Protein AF-A0A3C1TMV2-F1 (afdb_monomer_lite)

Radius of gyration: 16.9 Å; chains: 1; bounding box: 45×32×47 Å

Sequence (159 aa):
GQFINPPKIIAIDVSKKALCVAKKNAQKHNVETEFLHGNLLEPIFQLSELRTKNTELIITANLPYITEQQFKQEPSIQKEPKLALVADNDGLALYEELLKQIATFHTYPPSGRVPLSSFLEIDPTQTDKIKILIKKYLPESNIEVKKDLAGLDRLVIIK

Secondary structure (DSSP, 8-state):
----PPPPPEEEES-HHHHHHHHHHHHHTT---EEEESSTTGGGGG-GGGS-TT--EEEEE----B-HHHHHH-TTGGGS-GGGTB-HHHHTHHHHHHHHHHHHHHH--TT-PPPEEEEEE--GGGHHHHHHHHHHH-TT--EEEEE-TTS-EEEEEE-

Structure (mmCIF, N/CA/C/O backbone):
data_AF-A0A3C1TMV2-F1
#
_entry.id   AF-A0A3C1TMV2-F1
#
loop_
_atom_site.group_PDB
_atom_site.id
_atom_site.type_symbol
_atom_site.label_atom_id
_atom_site.label_alt_id
_atom_site.label_comp_id
_atom_site.label_asym_id
_atom_site.label_entity_id
_atom_site.label_seq_id
_atom_site.pdbx_PDB_ins_code
_atom_site.Cartn_x
_atom_site.Cartn_y
_atom_site.Cartn_z
_atom_site.occupancy
_atom_site.B_iso_or_equiv
_atom_site.auth_seq_id
_atom_site.auth_comp_id
_atom_site.auth_asym_id
_atom_site.auth_atom_id
_atom_site.pdbx_PDB_model_num
ATOM 1 N N . GLY A 1 1 ? 3.654 17.238 -30.527 1.00 42.97 1 GLY A N 1
ATOM 2 C CA . GLY A 1 1 ? 3.261 17.016 -29.125 1.00 42.97 1 GLY A CA 1
ATOM 3 C C . GLY A 1 1 ? 3.929 15.749 -28.658 1.00 42.97 1 GLY A C 1
ATOM 4 O O . GLY A 1 1 ? 3.883 14.775 -29.397 1.00 42.97 1 GLY A O 1
ATOM 5 N N . GLN A 1 2 ? 4.618 15.767 -27.519 1.00 43.97 2 GLN A N 1
ATOM 6 C CA . GLN A 1 2 ? 5.140 14.539 -26.919 1.00 43.97 2 GLN A CA 1
ATOM 7 C C . GLN A 1 2 ? 3.943 13.666 -26.536 1.00 43.97 2 GLN A C 1
ATOM 9 O O . GLN A 1 2 ? 3.146 14.051 -25.685 1.00 43.97 2 GLN A O 1
ATOM 14 N N . PHE A 1 3 ? 3.787 12.530 -27.212 1.00 45.50 3 PHE A N 1
ATOM 15 C CA . PHE A 1 3 ? 2.889 11.477 -26.764 1.00 45.50 3 PHE A CA 1
ATOM 16 C C . PHE A 1 3 ? 3.465 10.948 -25.451 1.00 45.50 3 PHE A C 1
ATOM 18 O O . PHE A 1 3 ? 4.465 10.234 -25.448 1.00 45.50 3 PHE A O 1
ATOM 25 N N . ILE A 1 4 ? 2.892 11.372 -24.326 1.00 59.12 4 ILE A N 1
ATOM 26 C CA . ILE A 1 4 ? 3.127 10.703 -23.052 1.00 59.12 4 ILE A CA 1
ATOM 27 C C . ILE A 1 4 ? 2.413 9.363 -23.198 1.00 59.12 4 ILE A C 1
ATOM 29 O O . ILE A 1 4 ? 1.186 9.331 -23.298 1.00 59.12 4 ILE A O 1
ATOM 33 N N . ASN A 1 5 ? 3.170 8.271 -23.304 1.00 66.81 5 ASN A N 1
ATOM 34 C CA . ASN A 1 5 ? 2.572 6.944 -23.230 1.00 66.81 5 ASN A CA 1
ATOM 35 C C . ASN A 1 5 ? 1.790 6.854 -21.910 1.00 66.81 5 ASN A C 1
ATOM 37 O O . ASN A 1 5 ? 2.322 7.281 -20.879 1.00 66.81 5 ASN A O 1
ATOM 41 N N . PRO A 1 6 ? 0.545 6.346 -21.919 1.00 78.69 6 PRO A N 1
ATOM 42 C CA . PRO A 1 6 ? -0.204 6.171 -20.684 1.00 78.69 6 PRO A CA 1
ATOM 43 C C . PRO A 1 6 ? 0.604 5.295 -19.714 1.00 78.69 6 PRO A C 1
ATOM 45 O O . PRO A 1 6 ? 1.305 4.377 -20.157 1.00 78.69 6 PRO A O 1
ATOM 48 N N . PRO A 1 7 ? 0.557 5.577 -18.400 1.00 86.81 7 PRO A N 1
ATOM 49 C CA . PRO A 1 7 ? 1.287 4.778 -17.429 1.00 86.81 7 PRO A CA 1
ATOM 50 C C . PRO A 1 7 ? 0.773 3.336 -17.452 1.00 86.81 7 PRO A C 1
ATOM 52 O O . PRO A 1 7 ? -0.429 3.095 -17.579 1.00 86.81 7 PRO A O 1
ATOM 55 N N . LYS A 1 8 ? 1.678 2.370 -17.281 1.00 90.44 8 LYS A N 1
ATOM 56 C CA . LYS A 1 8 ? 1.294 0.975 -17.056 1.00 90.44 8 LYS A CA 1
ATOM 57 C C . LYS A 1 8 ? 0.651 0.867 -15.672 1.00 90.44 8 LYS A C 1
ATOM 59 O O . LYS A 1 8 ? 1.304 1.150 -14.671 1.00 90.44 8 LYS A O 1
ATOM 64 N N . ILE A 1 9 ? -0.612 0.447 -15.616 1.00 93.56 9 ILE A N 1
ATOM 65 C CA . ILE A 1 9 ? -1.350 0.265 -14.360 1.00 93.56 9 ILE A CA 1
ATOM 66 C C . ILE A 1 9 ? -1.310 -1.211 -13.968 1.00 93.56 9 ILE A C 1
ATOM 68 O O . ILE A 1 9 ? -1.660 -2.077 -14.772 1.00 93.56 9 ILE A O 1
ATOM 72 N N . ILE A 1 10 ? -0.917 -1.491 -12.725 1.00 95.25 10 ILE A N 1
ATOM 73 C CA . ILE A 1 10 ? -0.938 -2.831 -12.134 1.00 95.25 10 ILE A CA 1
ATOM 74 C C . ILE A 1 10 ? -1.785 -2.778 -10.863 1.00 95.25 10 ILE A C 1
ATOM 76 O O . ILE A 1 10 ? -1.518 -1.977 -9.971 1.00 95.25 10 ILE A O 1
ATOM 80 N N . ALA A 1 11 ? -2.796 -3.636 -10.779 1.00 96.19 11 ALA A N 1
ATOM 81 C CA . ALA A 1 11 ? -3.632 -3.811 -9.599 1.00 96.19 11 ALA A CA 1
ATOM 82 C C . ALA A 1 11 ? -3.351 -5.175 -8.960 1.00 96.19 11 ALA A C 1
ATOM 84 O O . ALA A 1 11 ? -3.354 -6.204 -9.643 1.00 96.19 11 ALA A O 1
ATOM 85 N N . ILE A 1 12 ? -3.117 -5.183 -7.648 1.00 96.38 12 ILE A N 1
ATOM 86 C CA . ILE A 1 12 ? -2.763 -6.383 -6.887 1.00 96.38 12 ILE A CA 1
ATOM 87 C C . ILE A 1 12 ? -3.741 -6.551 -5.738 1.00 96.38 12 ILE A C 1
ATOM 89 O O . ILE A 1 12 ? -4.038 -5.591 -5.034 1.00 96.38 12 ILE A O 1
ATOM 93 N N . ASP A 1 13 ? -4.240 -7.769 -5.558 1.00 94.88 13 ASP A N 1
ATOM 94 C CA . ASP A 1 13 ? -5.128 -8.103 -4.449 1.00 94.88 13 ASP A CA 1
ATOM 95 C C . ASP A 1 13 ? -4.964 -9.586 -4.074 1.00 94.88 13 ASP A C 1
ATOM 97 O O . ASP A 1 13 ? -4.773 -10.453 -4.938 1.00 94.88 13 ASP A O 1
ATOM 101 N N . VAL A 1 14 ? -5.075 -9.889 -2.781 1.00 92.62 14 VAL A N 1
ATOM 102 C CA . VAL A 1 14 ? -5.086 -11.262 -2.246 1.00 92.62 14 VAL A CA 1
ATOM 103 C C . VAL A 1 14 ? -6.406 -11.987 -2.545 1.00 92.62 14 VAL A C 1
ATOM 105 O O . VAL A 1 14 ? -6.500 -13.210 -2.466 1.00 92.62 14 VAL A O 1
ATOM 108 N N . SER A 1 15 ? -7.459 -11.251 -2.900 1.00 93.50 15 SER A N 1
ATOM 109 C CA . SER A 1 15 ? -8.790 -11.764 -3.195 1.00 93.50 15 SER A CA 1
ATOM 110 C C . SER A 1 15 ? -9.004 -11.939 -4.695 1.00 93.50 15 SER A C 1
ATOM 112 O O . SER A 1 15 ? -9.298 -11.002 -5.440 1.00 93.50 15 SER A O 1
ATOM 114 N N . LYS A 1 16 ? -9.014 -13.196 -5.156 1.00 94.06 16 LYS A N 1
ATOM 115 C CA . LYS A 1 16 ? -9.411 -13.534 -6.542 1.00 94.06 16 LYS A CA 1
ATOM 116 C C . LYS A 1 16 ? -10.800 -13.006 -6.912 1.00 94.06 16 LYS A C 1
ATOM 118 O O . LYS A 1 16 ? -11.051 -12.688 -8.075 1.00 94.06 16 LYS A O 1
ATOM 123 N N . LYS A 1 17 ? -11.712 -12.925 -5.936 1.00 93.69 17 LYS A N 1
ATOM 124 C CA . LYS A 1 17 ? -13.059 -12.378 -6.141 1.00 93.69 17 LYS A CA 1
ATOM 125 C C . LYS A 1 17 ? -13.001 -10.873 -6.408 1.00 93.69 17 LYS A C 1
ATOM 127 O O . LYS A 1 17 ? -13.630 -10.430 -7.366 1.00 93.69 17 LYS A O 1
ATOM 132 N N . ALA A 1 18 ? -12.215 -10.125 -5.628 1.00 92.31 18 ALA A N 1
ATOM 133 C CA . ALA A 1 18 ? -12.010 -8.692 -5.839 1.00 92.31 18 ALA A CA 1
ATOM 134 C C . ALA A 1 18 ? -11.381 -8.424 -7.213 1.00 92.31 18 ALA A C 1
ATOM 136 O O . ALA A 1 18 ? -11.926 -7.643 -7.990 1.00 92.31 18 ALA A O 1
ATOM 137 N N . LEU A 1 19 ? -10.340 -9.179 -7.588 1.00 96.06 19 LEU A N 1
ATOM 138 C CA . LEU A 1 19 ? -9.724 -9.082 -8.918 1.00 96.06 19 LEU A CA 1
ATOM 139 C C . LEU A 1 19 ? -10.715 -9.353 -10.058 1.00 96.06 19 LEU A C 1
ATOM 141 O O . LEU A 1 19 ? -10.658 -8.696 -11.093 1.00 96.06 19 LEU A O 1
ATOM 145 N N . CYS A 1 20 ? -11.636 -10.307 -9.897 1.00 96.69 20 CYS A N 1
ATOM 146 C CA . CYS A 1 20 ? -12.661 -10.583 -10.908 1.00 96.69 20 CYS A CA 1
ATOM 147 C C . CYS A 1 20 ? -13.614 -9.391 -11.095 1.00 96.69 20 CYS A C 1
ATOM 149 O O . CYS A 1 20 ? -13.937 -9.028 -12.226 1.00 96.69 20 CYS A O 1
ATOM 151 N N . VAL A 1 21 ? -14.032 -8.753 -9.999 1.00 96.94 21 VAL A N 1
ATOM 152 C CA . VAL A 1 21 ? -14.854 -7.534 -10.049 1.00 96.94 21 VAL A CA 1
ATOM 153 C C . VAL A 1 21 ? -14.068 -6.374 -10.664 1.00 96.94 21 VAL A C 1
ATOM 155 O O . VAL A 1 21 ? -14.571 -5.712 -11.569 1.00 96.94 21 VAL A O 1
ATOM 158 N N . ALA A 1 22 ? -12.817 -6.173 -10.249 1.00 96.06 22 ALA A N 1
ATOM 159 C CA . ALA A 1 22 ? -11.957 -5.112 -10.763 1.00 96.06 22 ALA A CA 1
ATOM 160 C C . ALA A 1 22 ? -11.702 -5.252 -12.274 1.00 96.06 22 ALA A C 1
ATOM 162 O O . ALA A 1 22 ? -11.815 -4.271 -13.005 1.00 96.06 22 ALA A O 1
ATOM 163 N N . LYS A 1 23 ? -11.486 -6.478 -12.774 1.00 97.69 23 LYS A N 1
ATOM 164 C CA . LYS A 1 23 ? -11.384 -6.773 -14.215 1.00 97.69 23 LYS A CA 1
ATOM 165 C C . LYS A 1 23 ? -12.643 -6.381 -14.984 1.00 97.69 23 LYS A C 1
ATOM 167 O O . LYS A 1 23 ? -12.544 -5.756 -16.036 1.00 97.69 23 LYS A O 1
ATOM 172 N N . LYS A 1 24 ? -13.829 -6.712 -14.460 1.00 97.81 24 LYS A N 1
ATOM 173 C CA . LYS A 1 24 ? -15.107 -6.314 -15.079 1.00 97.81 24 LYS A CA 1
ATOM 174 C C . LYS A 1 24 ? -15.266 -4.794 -15.115 1.00 97.81 24 LYS A C 1
ATOM 176 O O . LYS A 1 24 ? -15.737 -4.260 -16.115 1.00 97.81 24 LYS A O 1
ATOM 181 N N . ASN A 1 25 ? -14.853 -4.099 -14.056 1.00 97.56 25 ASN A N 1
ATOM 182 C CA . ASN A 1 25 ? -14.886 -2.637 -14.008 1.00 97.56 25 ASN A CA 1
ATOM 183 C C . ASN A 1 25 ? -13.910 -2.019 -15.018 1.00 97.56 25 ASN A C 1
ATOM 185 O O . ASN A 1 25 ? -14.307 -1.135 -15.771 1.00 97.56 25 ASN A O 1
ATOM 189 N N . ALA A 1 26 ? -12.677 -2.522 -15.101 1.00 96.81 26 ALA A N 1
ATOM 190 C CA . ALA A 1 26 ? -11.697 -2.065 -16.085 1.00 96.81 26 ALA A CA 1
ATOM 191 C C . ALA A 1 26 ? -12.205 -2.247 -17.525 1.00 96.81 26 ALA A C 1
ATOM 193 O O . ALA A 1 26 ? -12.148 -1.309 -18.315 1.00 96.81 26 ALA A O 1
ATOM 194 N N . GLN A 1 27 ? -12.815 -3.398 -17.835 1.00 96.44 27 GLN A N 1
ATOM 195 C CA . GLN A 1 27 ? -13.467 -3.643 -19.128 1.00 96.44 27 GLN A CA 1
ATOM 196 C C . GLN A 1 27 ? -14.617 -2.665 -19.392 1.00 96.44 27 GLN A C 1
ATOM 198 O O . GLN A 1 27 ? -14.679 -2.057 -20.454 1.00 96.44 27 GLN A O 1
ATOM 203 N N . LYS A 1 28 ? -15.513 -2.476 -18.416 1.00 97.69 28 LYS A N 1
ATOM 204 C CA . LYS A 1 28 ? -16.656 -1.559 -18.530 1.00 97.69 28 LYS A CA 1
ATOM 205 C C . LYS A 1 28 ? -16.224 -0.116 -18.808 1.00 97.69 28 LYS A C 1
ATOM 207 O O . LYS A 1 28 ? -16.926 0.602 -19.514 1.00 97.69 28 LYS A O 1
ATOM 212 N N . HIS A 1 29 ? -15.102 0.306 -18.232 1.00 96.12 29 HIS A N 1
ATOM 213 C CA . HIS A 1 29 ? -14.590 1.671 -18.331 1.00 96.12 29 HIS A CA 1
ATOM 214 C C . HIS A 1 29 ? -13.467 1.838 -19.369 1.00 96.12 29 HIS A C 1
ATOM 216 O O . HIS A 1 29 ? -12.930 2.934 -19.485 1.00 96.12 29 HIS A O 1
ATOM 222 N N . ASN A 1 30 ? -13.146 0.792 -20.142 1.00 94.69 30 ASN A N 1
ATOM 223 C CA . ASN A 1 30 ? -12.065 0.774 -21.135 1.00 94.69 30 ASN A CA 1
ATOM 224 C C . ASN A 1 30 ? -10.706 1.228 -20.568 1.00 94.69 30 ASN A C 1
ATOM 226 O O . ASN A 1 30 ? -9.982 1.994 -21.201 1.00 94.69 30 ASN A O 1
ATOM 230 N N . VAL A 1 31 ? -10.372 0.765 -19.362 1.00 93.81 31 VAL A N 1
ATOM 231 C CA . VAL A 1 31 ? -9.091 1.046 -18.704 1.00 93.81 31 VAL A CA 1
ATOM 232 C C . VAL A 1 31 ? -8.166 -0.153 -18.879 1.00 93.81 31 VAL A C 1
ATOM 234 O O . VAL A 1 31 ? -8.510 -1.274 -18.503 1.00 93.81 31 VAL A O 1
ATOM 237 N N . GLU A 1 32 ? -6.982 0.080 -19.438 1.00 95.06 32 GLU A N 1
ATOM 238 C CA . GLU A 1 32 ? -5.938 -0.938 -19.529 1.00 95.06 32 GLU A CA 1
ATOM 239 C C . GLU A 1 32 ? -5.264 -1.111 -18.161 1.00 95.06 32 GLU A C 1
ATOM 241 O O . GLU A 1 32 ? -4.754 -0.161 -17.567 1.00 95.06 32 GLU A O 1
ATOM 246 N N . THR A 1 33 ? -5.323 -2.318 -17.600 1.00 95.12 33 THR A N 1
ATOM 247 C CA . THR A 1 33 ? -4.771 -2.628 -16.275 1.00 95.12 33 THR A CA 1
ATOM 248 C C . THR A 1 33 ? -4.358 -4.090 -16.217 1.00 95.12 33 THR A C 1
ATOM 250 O O . THR A 1 33 ? -5.130 -4.985 -16.567 1.00 95.12 33 THR A O 1
ATOM 253 N N . GLU A 1 34 ? -3.141 -4.338 -15.748 1.00 95.81 34 GLU A N 1
ATOM 254 C CA . GLU A 1 34 ? -2.656 -5.673 -15.425 1.00 95.81 34 GLU A CA 1
ATOM 255 C C . GLU A 1 34 ? -3.097 -6.050 -14.006 1.00 95.81 34 GLU A C 1
ATOM 257 O O . GLU A 1 34 ? -3.030 -5.241 -13.085 1.00 95.81 34 GLU A O 1
ATOM 262 N N . PHE A 1 35 ? -3.567 -7.281 -13.815 1.00 97.06 35 PHE A N 1
ATOM 263 C CA . PHE A 1 35 ? -4.093 -7.740 -12.530 1.00 97.06 35 PHE A CA 1
ATOM 264 C C . PHE A 1 35 ? -3.287 -8.923 -12.021 1.00 97.06 35 PHE A C 1
ATOM 266 O O . PHE A 1 35 ? -3.309 -9.990 -12.644 1.00 97.06 35 PHE A O 1
ATOM 273 N N . LEU A 1 36 ? -2.657 -8.762 -10.862 1.00 96.62 36 LEU A N 1
ATOM 274 C CA . LEU A 1 36 ? -1.853 -9.798 -10.224 1.00 96.62 36 LEU A CA 1
ATOM 275 C C . LEU A 1 36 ? -2.523 -10.257 -8.930 1.00 96.62 36 LEU A C 1
ATOM 277 O O . LEU A 1 36 ? -3.104 -9.471 -8.188 1.00 96.62 36 LEU A O 1
ATOM 281 N N . HIS A 1 37 ? -2.451 -11.555 -8.665 1.00 96.62 37 HIS A N 1
ATOM 282 C CA . HIS A 1 37 ? -2.923 -12.127 -7.412 1.00 96.62 37 HIS A CA 1
ATOM 283 C C . HIS A 1 37 ? -1.731 -12.393 -6.503 1.00 96.62 37 HIS A C 1
ATOM 285 O O . HIS A 1 37 ? -0.874 -13.209 -6.845 1.00 96.62 37 HIS A O 1
ATOM 291 N N . GLY A 1 38 ? -1.702 -11.751 -5.344 1.00 95.12 38 GLY A N 1
ATOM 292 C CA . GLY A 1 38 ? -0.628 -11.910 -4.374 1.00 95.12 38 GLY A CA 1
ATOM 293 C C . GLY A 1 38 ? -0.734 -10.898 -3.248 1.00 95.12 38 GLY A C 1
ATOM 294 O O . GLY A 1 38 ? -1.666 -10.094 -3.216 1.00 95.12 38 GLY A O 1
ATOM 295 N N . ASN A 1 39 ? 0.211 -10.968 -2.317 1.00 94.75 39 ASN A N 1
ATOM 296 C CA . ASN A 1 39 ? 0.251 -10.069 -1.179 1.00 94.75 39 ASN A CA 1
ATOM 297 C C . ASN A 1 39 ? 1.078 -8.821 -1.514 1.00 94.75 39 ASN A C 1
ATOM 299 O O . ASN A 1 39 ? 2.257 -8.928 -1.850 1.00 94.75 39 ASN A O 1
ATOM 303 N N . LEU A 1 40 ? 0.457 -7.642 -1.414 1.00 95.12 40 LEU A N 1
ATOM 304 C CA . LEU A 1 40 ? 1.110 -6.340 -1.589 1.00 95.12 40 LEU A CA 1
ATOM 305 C C . LEU A 1 40 ? 2.025 -6.302 -2.836 1.00 95.12 40 LEU A C 1
ATOM 307 O O . LEU A 1 40 ? 1.554 -6.518 -3.949 1.00 95.12 40 LEU A O 1
ATOM 311 N N . LEU A 1 41 ? 3.323 -6.029 -2.680 1.00 93.19 41 LEU A N 1
ATOM 312 C CA . LEU A 1 41 ? 4.295 -5.919 -3.772 1.00 93.19 41 LEU A CA 1
ATOM 313 C C . LEU A 1 41 ? 5.004 -7.239 -4.107 1.00 93.19 41 LEU A C 1
ATOM 315 O O . LEU A 1 41 ? 5.873 -7.237 -4.980 1.00 93.19 41 LEU A O 1
ATOM 319 N N . GLU A 1 42 ? 4.663 -8.369 -3.477 1.00 92.56 42 GLU A N 1
ATOM 320 C CA . GLU A 1 42 ? 5.311 -9.655 -3.781 1.00 92.56 42 GLU A CA 1
ATOM 321 C C . GLU A 1 42 ? 5.289 -9.999 -5.281 1.00 92.56 42 GLU A C 1
ATOM 323 O O . GLU A 1 42 ? 6.343 -10.370 -5.810 1.00 92.56 42 GLU A O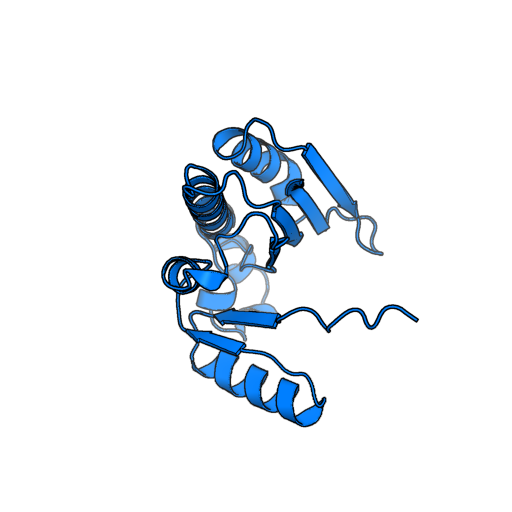 1
ATOM 328 N N . PRO A 1 43 ? 4.167 -9.828 -6.019 1.00 92.44 43 PRO A N 1
ATOM 329 C CA . PRO A 1 43 ? 4.153 -10.110 -7.455 1.00 92.44 43 PRO A CA 1
ATOM 330 C C . PRO A 1 43 ? 5.071 -9.187 -8.264 1.00 92.44 43 PRO A C 1
ATOM 332 O O . PRO A 1 43 ? 5.628 -9.606 -9.276 1.00 92.44 43 PRO A O 1
ATOM 335 N N . ILE A 1 44 ? 5.280 -7.948 -7.804 1.00 88.62 44 ILE A N 1
ATOM 336 C CA . ILE A 1 44 ? 6.147 -6.966 -8.473 1.00 88.62 44 ILE A CA 1
ATOM 337 C C . ILE A 1 44 ? 7.609 -7.397 -8.414 1.00 88.62 44 ILE A C 1
ATOM 339 O O . ILE A 1 44 ? 8.379 -7.114 -9.331 1.00 88.62 44 ILE A O 1
ATOM 343 N N . PHE A 1 45 ? 8.019 -8.126 -7.374 1.00 83.62 45 PHE A N 1
ATOM 344 C CA . PHE A 1 45 ? 9.409 -8.546 -7.241 1.00 83.62 45 PHE A CA 1
ATOM 345 C C . PHE A 1 45 ? 9.896 -9.459 -8.364 1.00 83.62 45 PHE A C 1
ATOM 347 O O . PHE A 1 45 ? 11.107 -9.491 -8.595 1.00 83.62 45 PHE A O 1
ATOM 354 N N . GLN A 1 46 ? 8.979 -10.138 -9.051 1.00 81.00 46 GLN A N 1
ATOM 355 C CA . GLN A 1 46 ? 9.255 -11.055 -10.156 1.00 81.00 46 GLN A CA 1
ATOM 356 C C . GLN A 1 46 ? 9.317 -10.346 -11.522 1.00 81.00 46 GLN A C 1
ATOM 358 O O . GLN A 1 46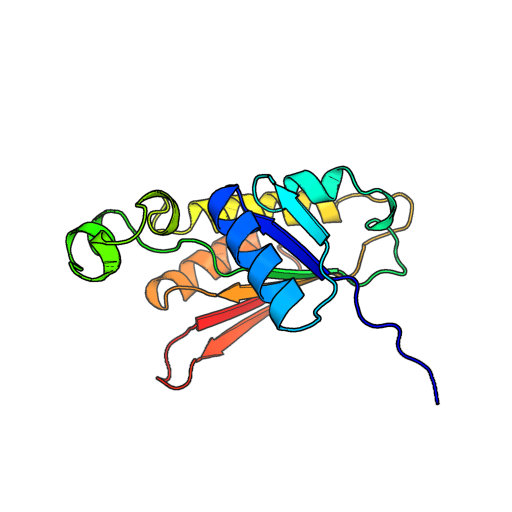 ? 9.803 -10.933 -12.486 1.00 81.00 46 GLN A O 1
ATOM 363 N N . LEU A 1 47 ? 8.876 -9.086 -11.601 1.00 82.38 47 LEU A N 1
ATOM 364 C CA . LEU A 1 47 ? 8.834 -8.284 -12.826 1.00 82.38 47 LEU A CA 1
ATOM 365 C C . LEU A 1 47 ? 10.121 -7.463 -12.960 1.00 82.38 47 LEU A C 1
ATOM 367 O O . LEU A 1 47 ? 10.253 -6.356 -12.427 1.00 82.38 47 LEU A O 1
ATOM 371 N N . SER A 1 48 ? 11.117 -8.035 -13.633 1.00 73.69 48 SER A N 1
ATOM 372 C CA . SER A 1 48 ? 12.441 -7.422 -13.785 1.00 73.69 48 SER A CA 1
ATOM 373 C C . SER A 1 48 ? 12.403 -6.119 -14.592 1.00 73.69 48 SER A C 1
ATOM 375 O O . SER A 1 48 ? 13.211 -5.224 -14.340 1.00 73.69 48 SER A O 1
ATOM 377 N N . GLU A 1 49 ? 11.427 -5.958 -15.486 1.00 74.62 49 GLU A N 1
ATOM 378 C CA . GLU A 1 49 ? 11.220 -4.757 -16.295 1.00 74.62 49 GLU A CA 1
ATOM 379 C C . GLU A 1 49 ? 10.818 -3.521 -15.476 1.00 74.62 49 GLU A C 1
ATOM 381 O O . GLU A 1 49 ? 10.999 -2.396 -15.936 1.00 74.62 49 GLU A O 1
ATOM 386 N N . LEU A 1 50 ? 10.315 -3.708 -14.250 1.00 73.88 50 LEU A N 1
ATOM 387 C CA . LEU A 1 50 ? 9.921 -2.612 -13.357 1.00 73.88 50 LEU A CA 1
ATOM 388 C C . LEU A 1 50 ? 11.081 -2.097 -12.494 1.00 73.88 50 LEU A C 1
ATOM 390 O O . LEU A 1 50 ? 10.940 -1.102 -11.787 1.00 73.88 50 LEU A O 1
ATOM 394 N N . ARG A 1 51 ? 12.247 -2.752 -12.550 1.00 68.12 51 ARG A N 1
ATOM 395 C CA . ARG A 1 51 ? 13.432 -2.428 -11.740 1.00 68.12 51 ARG A CA 1
ATOM 396 C C . ARG A 1 51 ? 14.471 -1.628 -12.525 1.00 68.12 51 ARG A C 1
ATOM 398 O O . ARG A 1 51 ? 15.667 -1.890 -12.412 1.00 68.12 51 ARG A O 1
ATOM 405 N N . THR A 1 52 ? 14.035 -0.666 -13.338 1.00 69.25 52 THR A N 1
ATOM 406 C CA . THR A 1 52 ? 14.947 0.175 -14.130 1.00 69.25 52 THR A CA 1
ATOM 407 C C . THR A 1 52 ? 14.916 1.626 -13.663 1.00 69.25 52 THR A C 1
ATOM 409 O O . THR A 1 52 ? 13.871 2.150 -13.294 1.00 69.25 52 THR A O 1
ATOM 412 N N . LYS A 1 53 ? 16.063 2.313 -13.727 1.00 68.62 53 LYS A N 1
ATOM 413 C CA . LYS A 1 53 ? 16.187 3.741 -13.365 1.00 68.62 53 LYS A CA 1
ATOM 414 C C . LYS A 1 53 ? 15.364 4.697 -14.240 1.00 68.62 53 LYS A C 1
ATOM 416 O O . LYS A 1 53 ? 15.232 5.866 -13.902 1.00 68.62 53 LYS A O 1
ATOM 421 N N . ASN A 1 54 ? 14.867 4.216 -15.379 1.00 73.12 54 ASN A N 1
ATOM 422 C CA . ASN A 1 54 ? 14.061 5.001 -16.313 1.00 73.12 54 ASN A CA 1
ATOM 423 C C . ASN A 1 54 ? 12.557 4.879 -16.018 1.00 73.12 54 ASN A C 1
ATOM 425 O O . ASN A 1 54 ? 11.746 5.437 -16.753 1.00 73.12 54 ASN A O 1
ATOM 429 N N . THR A 1 55 ? 12.187 4.133 -14.977 1.00 77.12 55 THR A N 1
ATOM 430 C CA . THR A 1 55 ? 10.809 3.940 -14.537 1.00 77.12 55 THR A CA 1
ATOM 431 C C . THR A 1 55 ? 10.601 4.704 -13.236 1.00 77.12 55 THR A C 1
ATOM 433 O O . THR A 1 55 ? 11.378 4.549 -12.300 1.00 77.12 55 THR A O 1
ATOM 436 N N . GLU A 1 56 ? 9.553 5.516 -13.167 1.00 85.56 56 GLU A N 1
ATOM 437 C CA . GLU A 1 56 ? 9.046 6.054 -11.905 1.00 85.56 56 GLU A CA 1
ATOM 438 C C . GLU A 1 56 ? 7.960 5.108 -11.385 1.00 85.56 56 GLU A C 1
ATOM 440 O O . GLU A 1 56 ? 7.025 4.774 -12.116 1.00 85.56 56 GLU A O 1
ATOM 445 N N . LEU A 1 57 ? 8.097 4.645 -10.141 1.00 88.69 57 LEU A N 1
ATOM 446 C CA . LEU A 1 57 ? 7.123 3.760 -9.511 1.00 88.69 57 LEU A CA 1
ATOM 447 C C . LEU A 1 57 ? 6.228 4.559 -8.561 1.00 88.69 57 LEU A C 1
ATOM 449 O O . LEU A 1 57 ? 6.678 5.074 -7.539 1.00 88.69 57 LEU A O 1
ATOM 453 N N . ILE A 1 58 ? 4.940 4.624 -8.884 1.00 93.19 58 ILE A N 1
ATOM 454 C CA . ILE A 1 58 ? 3.925 5.236 -8.026 1.00 93.19 58 ILE A CA 1
ATOM 455 C C . ILE A 1 58 ? 3.113 4.118 -7.380 1.00 93.19 58 ILE A C 1
ATOM 457 O O . ILE A 1 58 ? 2.466 3.333 -8.071 1.00 93.19 58 ILE A O 1
ATOM 461 N N . ILE A 1 59 ? 3.145 4.054 -6.052 1.00 94.62 59 ILE A N 1
ATOM 462 C CA . ILE A 1 59 ? 2.371 3.099 -5.260 1.00 94.62 59 ILE A CA 1
ATOM 463 C C . ILE A 1 59 ? 1.193 3.835 -4.638 1.00 94.62 59 ILE A C 1
ATOM 465 O O . ILE A 1 59 ? 1.362 4.834 -3.945 1.00 94.62 59 ILE A O 1
ATOM 469 N N . THR A 1 60 ? -0.009 3.320 -4.850 1.00 95.94 60 THR A N 1
ATOM 470 C CA . THR A 1 60 ? -1.226 3.798 -4.191 1.00 95.94 60 THR A CA 1
ATOM 471 C C . THR A 1 60 ? -1.840 2.641 -3.431 1.00 95.94 60 THR A C 1
ATOM 473 O O . THR A 1 60 ? -2.034 1.576 -4.018 1.00 95.94 60 THR A O 1
ATOM 476 N N . ALA A 1 61 ? -2.164 2.829 -2.157 1.00 94.12 61 ALA A N 1
ATOM 477 C CA . ALA A 1 61 ? -2.771 1.768 -1.371 1.00 94.12 61 ALA A CA 1
ATOM 478 C C . ALA A 1 61 ? -3.820 2.330 -0.412 1.00 94.12 61 ALA A C 1
ATOM 480 O O . ALA A 1 61 ? -3.536 3.225 0.381 1.00 94.12 61 ALA A O 1
ATOM 481 N N . ASN A 1 62 ? -5.021 1.764 -0.485 1.00 91.25 62 ASN A N 1
ATOM 482 C CA . ASN A 1 62 ? -6.020 1.843 0.570 1.00 91.25 62 ASN A CA 1
ATOM 483 C C . ASN A 1 62 ? -6.101 0.439 1.175 1.00 91.25 62 ASN A C 1
ATOM 485 O O . ASN A 1 62 ? -6.751 -0.446 0.616 1.00 91.25 62 ASN A O 1
ATOM 489 N N . LEU A 1 63 ? -5.305 0.207 2.221 1.00 87.12 63 LEU A N 1
ATOM 490 C CA . LEU A 1 63 ? -5.226 -1.095 2.876 1.00 87.12 63 LEU A CA 1
ATOM 491 C C . LEU A 1 63 ? -6.230 -1.159 4.026 1.00 87.12 63 LEU A C 1
ATOM 493 O O . LEU A 1 63 ? -6.499 -0.132 4.649 1.00 87.12 63 LEU A O 1
ATOM 497 N N . PRO A 1 64 ? -6.722 -2.360 4.367 1.00 76.75 64 PRO A N 1
ATOM 498 C CA . PRO A 1 64 ? -7.493 -2.575 5.583 1.00 76.75 64 PRO A CA 1
ATOM 499 C C . PRO A 1 64 ? -6.780 -1.963 6.794 1.00 76.75 64 PRO A C 1
ATOM 501 O O . PRO A 1 64 ? -5.672 -2.374 7.137 1.00 76.75 64 PRO A O 1
ATOM 504 N N . TYR A 1 65 ? -7.404 -0.967 7.419 1.00 67.62 65 TYR A N 1
ATOM 505 C CA . TYR A 1 65 ? -6.819 -0.210 8.529 1.00 67.62 65 TYR A CA 1
ATOM 506 C C . TYR A 1 65 ? -7.666 -0.267 9.807 1.00 67.62 65 TYR A C 1
ATOM 508 O O . TYR A 1 65 ? -7.317 0.361 10.804 1.00 67.62 65 TYR A O 1
ATOM 516 N N . ILE A 1 66 ? -8.784 -0.998 9.795 1.00 68.31 66 ILE A N 1
ATOM 517 C CA . ILE A 1 66 ? -9.710 -1.073 10.927 1.00 68.31 66 ILE A CA 1
ATOM 518 C C . ILE A 1 66 ? -9.161 -2.075 11.949 1.00 68.31 66 ILE A C 1
ATOM 520 O O . ILE A 1 66 ? -8.634 -3.129 11.605 1.00 68.31 66 ILE A O 1
ATOM 524 N N . THR A 1 67 ? -9.282 -1.768 13.235 1.00 67.00 67 THR A N 1
ATOM 525 C CA . THR A 1 67 ? -8.925 -2.705 14.310 1.00 67.00 67 THR A CA 1
ATOM 526 C C . THR A 1 67 ? -10.046 -3.712 14.581 1.00 67.00 67 THR A C 1
ATOM 528 O O . THR A 1 67 ? -11.219 -3.467 14.288 1.00 67.00 67 THR A O 1
ATOM 531 N N . GLU A 1 68 ? -9.731 -4.835 15.237 1.00 68.06 68 GLU A N 1
ATOM 532 C CA . GLU A 1 68 ? -10.769 -5.773 15.699 1.00 68.06 68 GLU A CA 1
ATOM 533 C C . GLU A 1 68 ? -11.822 -5.107 16.592 1.00 68.06 68 GLU A C 1
ATOM 535 O O . GLU A 1 68 ? -12.996 -5.481 16.561 1.00 68.06 68 GLU A O 1
ATOM 540 N N . GLN A 1 69 ? -11.403 -4.132 17.400 1.00 67.06 69 GLN A N 1
ATOM 541 C CA . GLN A 1 69 ? -12.289 -3.405 18.298 1.00 67.06 69 GLN A CA 1
ATOM 542 C C . GLN A 1 69 ? -13.271 -2.525 17.517 1.00 67.06 69 GLN A C 1
ATOM 544 O O . GLN A 1 69 ? -14.470 -2.593 17.777 1.00 67.06 69 GLN A O 1
ATOM 549 N N . GLN A 1 70 ? -12.791 -1.769 16.526 1.00 67.56 70 GLN A N 1
ATOM 550 C CA . GLN A 1 70 ? -13.639 -0.930 15.672 1.00 67.56 70 GLN A CA 1
ATOM 551 C C . GLN A 1 70 ? -14.608 -1.772 14.828 1.00 67.56 70 GLN A C 1
ATOM 553 O O . GLN A 1 70 ? -15.790 -1.450 14.746 1.00 67.56 70 GLN A O 1
ATOM 558 N N . PHE A 1 71 ? -14.158 -2.909 14.282 1.00 67.12 71 PHE A N 1
ATOM 559 C CA . PHE A 1 71 ? -15.029 -3.819 13.526 1.00 67.12 71 PHE A CA 1
ATOM 560 C C . PHE A 1 71 ? -16.212 -4.337 14.367 1.00 67.12 71 PHE A C 1
ATOM 562 O O . PHE A 1 71 ? -17.339 -4.456 13.883 1.00 67.12 71 PHE A O 1
ATOM 569 N N . LYS A 1 72 ? -15.985 -4.623 15.656 1.00 68.06 72 LYS A N 1
ATOM 570 C CA . LYS A 1 72 ? -17.051 -5.060 16.576 1.00 68.06 72 LYS A CA 1
ATOM 571 C C . LYS A 1 72 ? -18.040 -3.943 16.923 1.00 68.06 72 LYS A C 1
ATOM 573 O O . LYS A 1 72 ? -19.175 -4.252 17.276 1.00 68.06 72 LYS A O 1
ATOM 578 N N . GLN A 1 73 ? -17.622 -2.683 16.841 1.00 71.12 73 GLN A N 1
ATOM 579 C CA . GLN A 1 73 ? -18.418 -1.525 17.252 1.00 71.12 73 GLN A CA 1
ATOM 580 C C . GLN A 1 73 ? -19.284 -0.941 16.127 1.00 71.12 73 GLN A C 1
ATOM 582 O O . GLN A 1 73 ? -20.250 -0.251 16.435 1.00 71.12 73 GLN A O 1
ATOM 587 N N . GLU A 1 74 ? -19.001 -1.260 14.859 1.00 69.12 74 GLU A N 1
ATOM 588 C CA . GLU A 1 74 ? -19.693 -0.674 13.704 1.00 69.12 74 GLU A CA 1
ATOM 589 C C . GLU A 1 74 ? -20.471 -1.716 12.866 1.0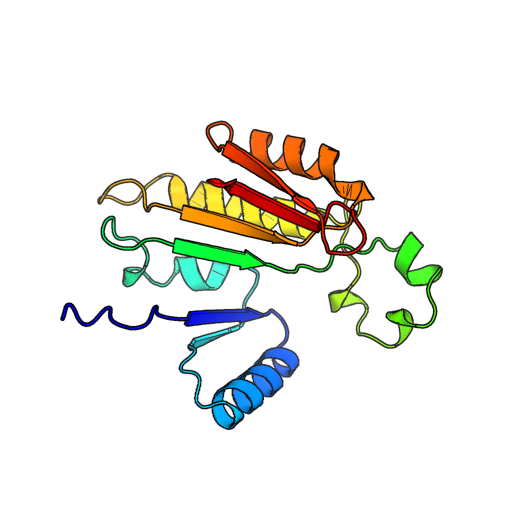0 69.12 74 GLU A C 1
ATOM 591 O O . GLU A 1 74 ? -19.897 -2.419 12.025 1.00 69.12 74 GLU A O 1
ATOM 596 N N . PRO A 1 75 ? -21.806 -1.822 13.043 1.00 65.31 75 PRO A N 1
ATOM 597 C CA . PRO A 1 75 ? -22.643 -2.830 12.380 1.00 65.31 75 PRO A CA 1
ATOM 598 C C . PRO A 1 75 ? -22.688 -2.719 10.850 1.00 65.31 75 PRO A C 1
ATOM 600 O O . PRO A 1 75 ? -22.989 -3.696 10.162 1.00 65.31 75 PRO A O 1
ATOM 603 N N . SER A 1 76 ? -22.430 -1.528 10.305 1.00 63.69 76 SER A N 1
ATOM 604 C CA . SER A 1 76 ? -22.401 -1.271 8.860 1.00 63.69 76 SER A CA 1
ATOM 605 C C . SER A 1 76 ? -21.243 -2.003 8.175 1.00 63.69 76 SER A C 1
ATOM 607 O O . SER A 1 76 ? -21.425 -2.543 7.085 1.00 63.69 76 SER A O 1
ATOM 609 N N . ILE A 1 77 ? -20.100 -2.095 8.857 1.00 63.88 77 ILE A N 1
ATOM 610 C CA . ILE A 1 77 ? -18.839 -2.642 8.344 1.00 63.88 77 ILE A CA 1
ATOM 611 C C . ILE A 1 77 ? -18.775 -4.168 8.544 1.00 63.88 77 ILE A C 1
ATOM 613 O O . ILE A 1 77 ? -18.096 -4.880 7.811 1.00 63.88 77 ILE A O 1
ATOM 617 N N . GLN A 1 78 ? -19.581 -4.713 9.465 1.00 59.88 78 GLN A N 1
ATOM 618 C CA . GLN A 1 78 ? -19.726 -6.162 9.688 1.00 59.88 78 GLN A CA 1
ATOM 619 C C . GLN A 1 78 ? -20.317 -6.929 8.495 1.00 59.88 78 GLN A C 1
ATOM 621 O O . GLN A 1 78 ? -20.270 -8.159 8.469 1.00 59.88 78 GLN A O 1
ATOM 626 N N . LYS A 1 79 ? -20.891 -6.224 7.511 1.00 62.69 79 LYS A N 1
ATOM 627 C CA . LYS A 1 79 ? -21.417 -6.826 6.277 1.00 62.69 79 LYS A CA 1
ATOM 628 C C . LYS A 1 79 ? -20.328 -7.139 5.251 1.00 62.69 79 LYS A C 1
ATOM 630 O O . LYS A 1 79 ? -20.601 -7.856 4.288 1.00 62.69 79 LYS A O 1
ATOM 635 N N . GLU A 1 80 ? -19.118 -6.623 5.441 1.00 59.41 80 GLU A N 1
ATOM 636 C CA . GLU A 1 80 ? -17.988 -6.860 4.550 1.00 59.41 80 GLU A CA 1
ATOM 637 C C . GLU A 1 80 ? -17.061 -7.963 5.102 1.00 59.41 80 GLU A C 1
ATOM 639 O O . GLU A 1 80 ? -17.074 -8.262 6.301 1.00 59.41 80 GLU A O 1
ATOM 644 N N . PRO A 1 81 ? -16.257 -8.631 4.251 1.00 63.03 81 PRO A N 1
ATOM 645 C CA . PRO A 1 81 ? -15.363 -9.693 4.704 1.00 63.03 81 PRO A CA 1
ATOM 646 C C . PRO A 1 81 ? -14.363 -9.179 5.752 1.00 63.03 81 PRO A C 1
ATOM 648 O O . PRO A 1 81 ? -13.618 -8.249 5.473 1.00 63.03 81 PRO A O 1
ATOM 651 N N . LYS A 1 82 ? -14.267 -9.834 6.920 1.00 61.97 82 LYS A N 1
ATOM 652 C CA . LYS A 1 82 ? -13.352 -9.438 8.018 1.00 61.97 82 LYS A CA 1
ATOM 653 C C . LYS A 1 82 ? -11.900 -9.229 7.554 1.00 61.97 82 LYS A C 1
ATOM 655 O O . LYS A 1 82 ? -11.248 -8.294 8.002 1.00 61.97 82 LYS A O 1
ATOM 660 N N . LEU A 1 83 ? -11.420 -10.066 6.627 1.00 58.44 83 LEU A N 1
ATOM 661 C CA . LEU A 1 83 ? -10.078 -9.974 6.030 1.00 58.44 83 LEU A CA 1
ATOM 662 C C . LEU A 1 83 ? -9.846 -8.665 5.247 1.00 58.44 83 LE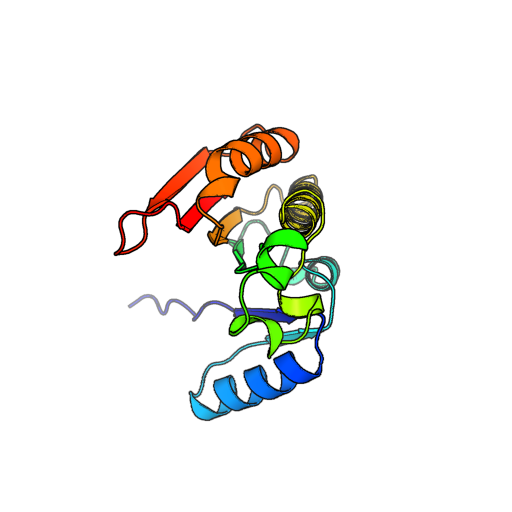U A C 1
ATOM 664 O O . LEU A 1 83 ? -8.712 -8.230 5.117 1.00 58.44 83 LEU A O 1
ATOM 668 N N . ALA A 1 84 ? -10.908 -8.043 4.730 1.00 58.72 84 ALA A N 1
ATOM 669 C CA . ALA A 1 84 ? -10.843 -6.780 3.997 1.00 58.72 84 ALA A CA 1
ATOM 670 C C . ALA A 1 84 ? -10.837 -5.548 4.916 1.00 58.72 84 ALA A C 1
ATOM 672 O O . ALA A 1 84 ? -10.740 -4.431 4.423 1.00 58.72 84 ALA A O 1
ATOM 673 N N . LEU A 1 85 ? -10.963 -5.731 6.235 1.00 57.44 85 LEU A N 1
ATOM 674 C CA . LEU A 1 85 ? -11.166 -4.621 7.166 1.00 57.44 85 LEU A CA 1
ATOM 675 C C . LEU A 1 85 ? -10.208 -4.652 8.344 1.00 57.44 85 LEU A C 1
ATOM 677 O O . LEU A 1 85 ? -9.660 -3.614 8.698 1.00 57.44 85 LEU A O 1
ATOM 681 N N . VAL A 1 86 ? -10.006 -5.826 8.943 1.00 59.38 86 VAL A N 1
ATOM 682 C CA . VAL A 1 86 ? -9.244 -5.955 10.181 1.00 59.38 86 VAL A CA 1
ATOM 683 C C . VAL A 1 86 ? -7.762 -6.146 9.891 1.00 59.38 86 VAL A C 1
ATOM 685 O O . VAL A 1 86 ? -7.382 -7.140 9.274 1.00 59.38 86 VAL A O 1
ATOM 688 N N . ALA A 1 87 ? -6.935 -5.251 10.423 1.00 63.09 87 ALA A N 1
ATOM 689 C CA . ALA A 1 87 ? -5.490 -5.425 10.481 1.00 63.09 87 ALA A CA 1
ATOM 690 C C . ALA A 1 87 ? -4.986 -5.427 11.934 1.00 63.09 87 ALA A C 1
ATOM 692 O O . ALA A 1 87 ? -5.460 -4.675 12.791 1.00 63.09 87 ALA A O 1
ATOM 693 N N . ASP A 1 88 ? -4.002 -6.286 12.202 1.00 69.44 88 ASP A N 1
ATOM 694 C CA . ASP A 1 88 ? -3.300 -6.343 13.484 1.00 69.44 88 ASP A CA 1
ATOM 695 C C . ASP A 1 88 ? -2.438 -5.080 13.702 1.00 69.44 88 ASP A C 1
ATOM 697 O O . ASP A 1 88 ? -2.276 -4.247 12.803 1.00 69.44 88 ASP A O 1
ATOM 701 N N . ASN A 1 89 ? -1.855 -4.939 14.898 1.00 74.81 89 ASN A N 1
ATOM 702 C CA . ASN A 1 89 ? -0.962 -3.826 15.256 1.00 74.81 89 ASN A CA 1
ATOM 703 C C . ASN A 1 89 ? -1.622 -2.444 15.070 1.00 74.81 89 ASN A C 1
ATOM 705 O O . ASN A 1 89 ? 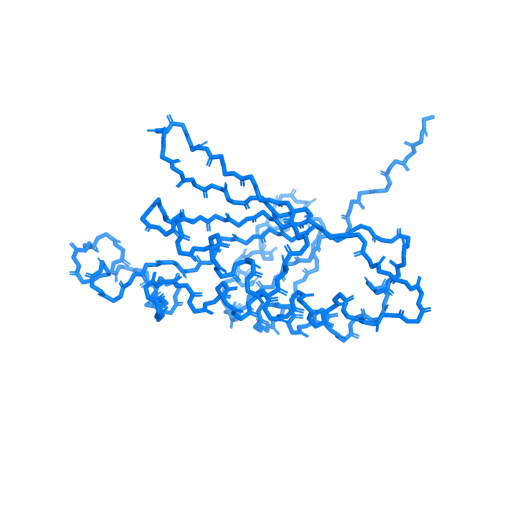-1.108 -1.587 14.353 1.00 74.81 89 ASN A O 1
ATOM 709 N N . ASP A 1 90 ? -2.802 -2.253 15.668 1.00 75.62 90 ASP A N 1
ATOM 710 C CA . ASP A 1 90 ? -3.614 -1.032 15.537 1.00 75.62 90 ASP A CA 1
ATOM 711 C C . ASP A 1 90 ? -3.964 -0.665 14.080 1.00 75.62 90 ASP A C 1
ATOM 713 O O . ASP A 1 90 ? -4.043 0.510 13.713 1.00 75.62 90 ASP A O 1
ATOM 717 N N . GLY A 1 91 ? -4.152 -1.678 13.230 1.00 81.00 91 GLY A N 1
ATOM 718 C CA . GLY A 1 91 ? -4.474 -1.499 11.817 1.00 81.00 91 GLY A CA 1
ATOM 719 C C . GLY A 1 91 ? -3.266 -1.195 10.922 1.00 81.00 91 GLY A C 1
ATOM 720 O O . GLY A 1 91 ? -3.446 -0.865 9.753 1.00 81.00 91 GLY A O 1
ATOM 721 N N . LEU A 1 92 ? -2.034 -1.290 11.443 1.00 88.19 92 LEU A N 1
ATOM 722 C CA . LEU A 1 92 ? -0.807 -0.935 10.719 1.00 88.19 92 LEU A CA 1
ATOM 723 C C . LEU A 1 92 ? 0.002 -2.128 10.198 1.00 88.19 92 LEU A C 1
ATOM 725 O O . LEU A 1 92 ? 0.999 -1.910 9.511 1.00 88.19 92 LEU A O 1
ATOM 729 N N . ALA A 1 93 ? -0.397 -3.373 10.477 1.00 90.00 93 ALA A N 1
ATOM 730 C CA . ALA A 1 93 ? 0.370 -4.558 10.074 1.00 90.00 93 ALA A CA 1
ATOM 731 C C . ALA A 1 93 ? 0.668 -4.608 8.562 1.00 90.00 93 ALA A C 1
ATOM 733 O O . ALA A 1 93 ? 1.815 -4.821 8.165 1.00 90.00 93 ALA A O 1
ATOM 734 N N . LEU A 1 94 ? -0.334 -4.340 7.717 1.00 92.25 94 LEU A N 1
ATOM 735 C CA . LEU A 1 94 ? -0.156 -4.346 6.261 1.00 92.25 94 LEU A CA 1
ATOM 736 C C . LEU A 1 94 ? 0.682 -3.155 5.771 1.00 92.25 94 LEU A C 1
ATOM 738 O O . LEU A 1 94 ? 1.464 -3.304 4.834 1.00 92.25 94 LEU A O 1
ATOM 742 N N . TYR A 1 95 ? 0.592 -1.992 6.428 1.00 95.12 95 TYR A N 1
ATOM 743 C CA . TYR A 1 95 ? 1.485 -0.865 6.136 1.00 95.12 95 TYR A CA 1
ATOM 744 C C . TYR A 1 95 ? 2.934 -1.185 6.513 1.00 95.12 95 TYR A C 1
ATOM 746 O O . TYR A 1 95 ? 3.847 -0.854 5.762 1.00 95.12 95 TYR A O 1
ATOM 754 N N . GLU A 1 96 ? 3.168 -1.865 7.639 1.00 95.25 96 GLU A N 1
ATOM 755 C CA . GLU A 1 96 ? 4.508 -2.308 8.034 1.00 95.25 96 GLU A CA 1
ATOM 756 C C . GLU A 1 96 ? 5.105 -3.274 7.007 1.00 95.25 96 GLU A C 1
ATOM 758 O O . GLU A 1 96 ? 6.273 -3.142 6.632 1.00 95.25 96 GLU A O 1
ATOM 763 N N . GLU A 1 97 ? 4.311 -4.236 6.538 1.00 95.44 97 GLU A N 1
ATOM 764 C CA . GLU A 1 97 ? 4.735 -5.176 5.506 1.00 95.44 97 GLU A CA 1
ATOM 765 C C . GLU A 1 97 ? 5.027 -4.469 4.176 1.00 95.44 97 GLU A C 1
ATOM 767 O O . GLU A 1 97 ? 6.094 -4.678 3.594 1.00 95.44 97 GLU A O 1
ATOM 772 N N . LEU A 1 98 ? 4.150 -3.558 3.743 1.00 95.94 98 LEU A N 1
ATOM 773 C CA . LEU A 1 98 ? 4.353 -2.765 2.532 1.00 95.94 98 LEU A CA 1
ATOM 774 C C . LEU A 1 98 ? 5.655 -1.956 2.608 1.00 95.94 98 LEU A C 1
ATOM 776 O O . LEU A 1 98 ? 6.446 -1.967 1.668 1.00 95.94 98 LEU A O 1
ATOM 780 N N . LEU A 1 99 ? 5.925 -1.295 3.735 1.00 95.69 99 LEU A N 1
ATOM 781 C CA . LEU A 1 99 ? 7.140 -0.498 3.922 1.00 95.69 99 LEU A CA 1
ATOM 782 C C . LEU A 1 99 ? 8.413 -1.358 3.901 1.00 95.69 99 LEU A C 1
ATOM 784 O O . LEU A 1 99 ? 9.414 -0.948 3.311 1.00 95.69 99 LEU A O 1
ATOM 788 N N . LYS A 1 100 ? 8.379 -2.571 4.471 1.00 94.50 100 LYS A N 1
ATOM 789 C CA . LYS A 1 100 ? 9.480 -3.551 4.358 1.00 94.50 100 LYS A CA 1
ATOM 790 C C . LYS A 1 100 ? 9.715 -3.965 2.907 1.00 94.50 100 LYS A C 1
ATOM 792 O O . LYS A 1 100 ? 10.864 -4.062 2.468 1.00 94.50 100 LYS A O 1
ATOM 797 N N . GLN A 1 101 ? 8.641 -4.199 2.159 1.00 93.06 101 GLN A N 1
ATOM 798 C CA . GLN A 1 101 ? 8.720 -4.569 0.750 1.00 93.06 101 GLN A CA 1
ATOM 799 C C . GLN A 1 101 ? 9.261 -3.418 -0.110 1.00 93.06 101 GLN A C 1
ATOM 801 O O . GLN A 1 101 ? 10.144 -3.648 -0.935 1.00 93.06 101 GLN A O 1
ATOM 806 N N . ILE A 1 102 ? 8.828 -2.177 0.136 1.00 91.81 102 ILE A N 1
ATOM 807 C CA . ILE A 1 102 ? 9.369 -0.975 -0.519 1.00 91.81 102 ILE A CA 1
ATOM 808 C C . ILE A 1 102 ? 10.862 -0.826 -0.216 1.00 91.81 102 ILE A C 1
ATOM 810 O O . ILE A 1 102 ? 11.661 -0.647 -1.135 1.00 91.81 102 ILE A O 1
ATOM 814 N N . ALA A 1 103 ? 11.264 -0.957 1.051 1.00 90.19 103 ALA A N 1
ATOM 815 C CA . ALA A 1 103 ? 12.671 -0.885 1.437 1.00 90.19 103 ALA A CA 1
ATOM 816 C C . ALA A 1 103 ? 13.509 -1.957 0.715 1.00 90.19 103 ALA A C 1
ATOM 818 O O . ALA A 1 103 ? 14.578 -1.656 0.191 1.00 90.19 103 ALA A O 1
ATOM 819 N N . THR A 1 104 ? 12.991 -3.185 0.611 1.00 87.12 104 THR A N 1
ATOM 820 C CA . THR A 1 104 ? 13.630 -4.296 -0.120 1.00 87.12 104 THR A CA 1
ATOM 821 C C . THR A 1 104 ? 13.716 -4.032 -1.624 1.00 87.12 104 THR A C 1
ATOM 823 O O . THR A 1 104 ? 14.700 -4.384 -2.270 1.00 87.12 104 THR A O 1
ATOM 826 N N . PHE A 1 105 ? 12.702 -3.389 -2.204 1.00 81.00 105 PHE A N 1
ATOM 827 C CA . PHE A 1 105 ? 12.723 -2.984 -3.607 1.00 81.00 105 PHE A CA 1
ATOM 828 C C . PHE A 1 105 ? 13.795 -1.920 -3.876 1.00 81.00 105 PHE A C 1
ATOM 830 O O . PHE A 1 105 ? 14.461 -1.943 -4.911 1.00 81.00 105 PHE A O 1
ATOM 837 N N . HIS A 1 106 ? 13.978 -1.006 -2.921 1.00 73.25 106 HIS A N 1
ATOM 838 C CA . HIS A 1 106 ? 14.859 0.149 -3.034 1.00 73.25 106 HIS A CA 1
ATOM 839 C C . HIS A 1 106 ? 16.338 -0.168 -2.752 1.00 73.25 106 HIS A C 1
ATOM 841 O O . HIS A 1 106 ? 17.210 0.610 -3.147 1.00 73.25 106 HIS A O 1
ATOM 847 N N . THR A 1 107 ? 16.650 -1.287 -2.082 1.00 66.50 107 THR A N 1
ATOM 848 C CA . THR A 1 107 ? 18.014 -1.542 -1.605 1.00 66.50 107 THR A CA 1
ATOM 849 C C . THR A 1 107 ? 19.021 -1.822 -2.714 1.00 66.50 107 THR A C 1
ATOM 851 O O . THR A 1 107 ? 20.091 -1.243 -2.611 1.00 66.50 107 THR A O 1
ATOM 854 N N . TYR A 1 108 ? 18.743 -2.576 -3.787 1.00 55.16 108 TYR A N 1
ATOM 855 C CA . TYR A 1 108 ? 19.749 -2.790 -4.853 1.00 55.16 108 TYR A CA 1
ATOM 856 C C . TYR A 1 108 ? 19.175 -3.296 -6.197 1.00 55.16 108 TYR A C 1
ATOM 858 O O . TYR A 1 108 ? 19.059 -4.506 -6.399 1.00 55.16 108 TYR A O 1
ATOM 866 N N . PRO A 1 109 ? 18.938 -2.417 -7.189 1.00 56.12 109 PRO A N 1
ATOM 867 C CA . PRO A 1 109 ? 19.067 -2.782 -8.598 1.00 56.12 109 PRO A CA 1
ATOM 868 C C . PRO A 1 109 ? 20.485 -2.448 -9.105 1.00 56.12 109 PRO A C 1
ATOM 870 O O . PRO A 1 109 ? 21.008 -1.380 -8.776 1.00 56.12 109 PRO A O 1
ATOM 873 N N . PRO A 1 110 ? 21.092 -3.271 -9.983 1.00 52.72 110 PRO A N 1
ATOM 874 C CA . PRO A 1 110 ? 22.358 -2.946 -10.659 1.00 52.72 110 PRO A CA 1
ATOM 875 C C . PRO A 1 110 ? 22.339 -1.600 -11.409 1.00 52.72 110 PRO A C 1
ATOM 877 O O . PRO A 1 110 ? 23.382 -1.017 -11.687 1.00 52.72 110 PRO A O 1
ATOM 880 N N . SER A 1 111 ? 21.146 -1.101 -11.742 1.00 58.16 111 SER A N 1
ATOM 881 C CA . SER A 1 111 ? 20.902 0.128 -12.497 1.00 58.16 111 SER A CA 1
ATOM 882 C C . SER A 1 111 ? 20.731 1.396 -11.648 1.00 58.16 111 SER A C 1
ATOM 884 O O . SER A 1 111 ? 20.481 2.453 -12.224 1.00 58.16 111 SER A O 1
ATOM 886 N N . GLY A 1 112 ? 20.860 1.324 -10.319 1.00 64.69 112 GLY A N 1
ATOM 887 C CA . GLY A 1 112 ? 20.605 2.446 -9.405 1.00 64.69 112 GLY A CA 1
ATOM 888 C C . GLY A 1 112 ? 19.183 2.456 -8.834 1.00 64.69 112 GLY A C 1
ATOM 889 O O . GLY A 1 112 ? 18.358 1.615 -9.187 1.00 64.69 112 GLY A O 1
ATOM 890 N N . ARG A 1 113 ? 18.909 3.393 -7.915 1.00 70.44 113 ARG A N 1
ATOM 891 C CA . ARG A 1 113 ? 17.612 3.518 -7.226 1.00 70.44 113 ARG A CA 1
ATOM 892 C C . ARG A 1 113 ? 16.501 3.867 -8.219 1.00 70.44 113 ARG A C 1
ATOM 894 O O . ARG A 1 113 ? 16.651 4.797 -9.007 1.00 70.44 113 ARG A O 1
ATOM 901 N N . VAL A 1 114 ? 15.397 3.129 -8.152 1.00 75.56 114 VAL A N 1
ATOM 902 C CA . VAL A 1 114 ? 14.159 3.448 -8.874 1.00 75.56 114 VAL A CA 1
ATOM 903 C C . VAL A 1 114 ? 13.463 4.583 -8.114 1.00 75.56 114 VAL A C 1
ATOM 905 O O . VAL A 1 114 ? 13.200 4.396 -6.923 1.00 75.56 114 VAL A O 1
ATOM 908 N N . PRO A 1 115 ? 13.185 5.744 -8.739 1.00 82.81 115 PRO A N 1
ATOM 909 C CA . PRO A 1 115 ? 12.364 6.781 -8.120 1.00 82.81 115 PRO A CA 1
ATOM 910 C C . PRO A 1 115 ? 11.007 6.203 -7.713 1.00 82.81 115 PRO A C 1
ATOM 912 O O . PRO A 1 115 ? 10.327 5.586 -8.536 1.00 82.81 115 PRO A O 1
ATOM 915 N N . LEU A 1 116 ? 10.631 6.373 -6.445 1.00 87.56 116 LEU A N 1
ATOM 916 C CA . LEU A 1 116 ? 9.419 5.789 -5.883 1.00 87.56 116 LEU A CA 1
ATOM 917 C C . LEU A 1 116 ? 8.671 6.819 -5.047 1.00 87.56 116 LEU A C 1
ATOM 919 O O . LEU A 1 116 ? 9.254 7.467 -4.187 1.00 87.56 116 LEU A O 1
ATOM 923 N N . SER A 1 117 ? 7.366 6.935 -5.275 1.00 93.44 117 SER A N 1
ATOM 924 C CA . SER A 1 117 ? 6.457 7.690 -4.411 1.00 93.44 117 SER A CA 1
ATOM 925 C C . SER A 1 117 ? 5.310 6.797 -3.962 1.00 93.44 117 SER A C 1
ATOM 927 O O . SER A 1 117 ? 4.820 5.977 -4.737 1.00 93.44 117 SER A O 1
ATOM 929 N N . SER A 1 118 ? 4.877 6.944 -2.711 1.00 96.00 118 SER A N 1
ATOM 930 C CA . SER A 1 118 ? 3.741 6.193 -2.163 1.00 96.00 118 SER A CA 1
ATOM 931 C C . SER A 1 118 ? 2.651 7.119 -1.645 1.00 96.00 118 SER A C 1
ATOM 933 O O . SER A 1 118 ? 2.943 8.115 -0.991 1.00 96.00 118 SER A O 1
ATOM 935 N N . PHE A 1 119 ? 1.402 6.760 -1.914 1.00 97.69 119 PHE A N 1
ATOM 936 C CA . PHE A 1 119 ? 0.187 7.460 -1.513 1.00 97.69 119 PHE A CA 1
ATOM 937 C C . PHE A 1 119 ? -0.685 6.468 -0.745 1.00 97.69 119 PHE A C 1
ATOM 939 O O . PHE A 1 119 ? -1.295 5.574 -1.336 1.00 97.69 119 PHE A O 1
ATOM 946 N N . LEU A 1 120 ? -0.677 6.585 0.577 1.00 96.75 120 LEU A N 1
ATOM 947 C CA . LEU A 1 120 ? -1.283 5.623 1.490 1.00 96.75 120 LEU A CA 1
ATOM 948 C C . LEU A 1 120 ? -2.484 6.267 2.175 1.00 96.75 120 LEU A C 1
ATOM 950 O O . LEU A 1 120 ? -2.332 7.285 2.853 1.00 96.75 120 LEU A O 1
ATOM 954 N N . GLU A 1 121 ? -3.670 5.699 1.985 1.00 95.12 121 GLU A N 1
ATOM 955 C CA . GLU A 1 121 ? -4.846 6.102 2.756 1.00 95.12 121 GLU A CA 1
ATOM 956 C C . GLU A 1 121 ? -4.708 5.609 4.204 1.00 95.12 121 GLU A C 1
ATOM 958 O O . GLU A 1 121 ? -4.176 4.531 4.419 1.00 95.12 121 GLU A O 1
ATOM 963 N N . ILE A 1 122 ? -5.139 6.368 5.208 1.00 93.81 122 ILE A N 1
ATOM 964 C CA . ILE A 1 122 ? -5.049 5.964 6.621 1.00 93.81 122 ILE A CA 1
ATOM 965 C C . ILE A 1 122 ? -6.321 6.304 7.390 1.00 93.81 122 ILE A C 1
ATOM 967 O O . ILE A 1 122 ? -7.107 7.162 6.977 1.00 93.81 122 ILE A O 1
ATOM 971 N N . ASP A 1 123 ? -6.492 5.674 8.552 1.00 90.88 123 ASP A N 1
ATOM 972 C CA . ASP A 1 123 ? -7.370 6.217 9.583 1.00 90.88 123 ASP A CA 1
ATOM 973 C C . ASP A 1 123 ? -6.700 7.425 10.272 1.00 90.88 123 ASP A C 1
ATOM 975 O O . ASP A 1 123 ? -5.503 7.362 10.571 1.00 90.88 123 ASP A O 1
ATOM 979 N N . PRO A 1 124 ? -7.432 8.507 10.598 1.00 92.50 124 PRO A N 1
ATOM 980 C CA . PRO A 1 124 ? -6.845 9.678 11.252 1.00 92.50 124 PRO A CA 1
ATOM 981 C C . PRO A 1 124 ? -6.146 9.361 12.583 1.00 92.50 124 PRO A C 1
ATOM 983 O O . PRO A 1 124 ? -5.196 10.040 12.967 1.00 92.50 124 PRO A O 1
ATOM 986 N N . THR A 1 125 ? -6.583 8.317 13.297 1.00 91.25 125 THR A N 1
ATOM 987 C CA . THR A 1 125 ? -5.968 7.893 14.567 1.00 91.25 125 THR A CA 1
ATOM 988 C C . THR A 1 125 ? -4.583 7.262 14.383 1.00 91.25 125 THR A C 1
ATOM 990 O O . THR A 1 125 ? -3.833 7.112 15.350 1.00 91.25 125 THR A O 1
ATOM 993 N N . GLN A 1 126 ? -4.206 6.920 13.147 1.00 93.00 126 GLN A N 1
ATOM 994 C CA . GLN A 1 126 ? -2.944 6.261 12.817 1.00 93.00 126 GLN A CA 1
ATOM 995 C C . GLN A 1 126 ? -1.818 7.235 12.451 1.00 93.00 126 GLN A C 1
ATOM 997 O O . GLN A 1 126 ? -0.665 6.799 12.384 1.00 93.00 126 GLN A O 1
ATOM 1002 N N . THR A 1 127 ? -2.106 8.530 12.248 1.00 95.38 127 THR A N 1
ATOM 1003 C CA . THR A 1 127 ? -1.167 9.523 11.689 1.00 95.38 127 THR A CA 1
ATOM 1004 C C . THR A 1 127 ? 0.227 9.482 12.318 1.00 95.38 127 THR A C 1
ATOM 1006 O O . THR A 1 127 ? 1.231 9.431 11.605 1.00 95.38 127 THR A O 1
ATOM 1009 N N . ASP A 1 128 ? 0.330 9.510 13.645 1.00 96.00 128 ASP A N 1
ATOM 1010 C CA . ASP A 1 128 ? 1.642 9.583 14.299 1.00 96.00 128 ASP A CA 1
ATOM 1011 C C . ASP A 1 128 ? 2.375 8.239 14.279 1.00 96.00 128 ASP A C 1
ATOM 1013 O O . ASP A 1 128 ? 3.585 8.183 14.044 1.00 96.00 128 ASP A O 1
ATOM 1017 N N . LYS A 1 129 ? 1.637 7.137 14.440 1.00 94.81 129 LYS A N 1
ATOM 1018 C CA . LYS A 1 129 ? 2.200 5.783 14.413 1.00 94.81 129 LYS A CA 1
ATOM 1019 C C . LYS A 1 129 ? 2.747 5.435 13.029 1.00 94.81 129 LYS A C 1
ATOM 1021 O O . LYS A 1 129 ? 3.859 4.913 12.933 1.00 94.81 129 LYS A O 1
ATOM 1026 N N . ILE A 1 130 ? 2.022 5.770 11.958 1.00 95.69 130 ILE A N 1
ATOM 1027 C CA . ILE A 1 130 ? 2.490 5.488 10.598 1.00 95.69 130 ILE A CA 1
ATOM 1028 C C . ILE A 1 130 ? 3.716 6.333 10.233 1.00 95.69 130 ILE A C 1
ATOM 1030 O O . ILE A 1 130 ? 4.627 5.811 9.602 1.00 95.69 130 ILE A O 1
ATOM 1034 N N . LYS A 1 131 ? 3.832 7.586 10.702 1.00 97.56 131 LYS A N 1
ATOM 1035 C CA . LYS A 1 131 ? 5.057 8.394 10.515 1.00 97.56 131 LYS A CA 1
ATOM 1036 C C . LYS A 1 131 ? 6.285 7.726 11.135 1.00 97.56 131 LYS A C 1
ATOM 1038 O O . LYS A 1 131 ? 7.328 7.642 10.485 1.00 97.56 131 LYS A O 1
ATOM 1043 N N . ILE A 1 132 ? 6.163 7.230 12.370 1.00 97.06 132 ILE A N 1
ATOM 1044 C CA . ILE A 1 132 ? 7.242 6.500 13.059 1.00 97.06 132 ILE A CA 1
ATOM 1045 C C . ILE A 1 132 ? 7.614 5.243 12.266 1.00 97.06 132 ILE A C 1
ATOM 1047 O O . ILE A 1 132 ? 8.793 4.973 12.034 1.00 97.06 132 ILE A O 1
ATOM 1051 N N . LEU A 1 133 ? 6.608 4.497 11.811 1.00 96.62 133 LEU A N 1
ATOM 1052 C CA . LEU A 1 133 ? 6.794 3.276 11.038 1.00 96.62 133 LEU A CA 1
ATOM 1053 C C . LEU A 1 133 ? 7.492 3.537 9.696 1.00 96.62 133 LEU A C 1
ATOM 1055 O O . LEU A 1 133 ? 8.432 2.827 9.345 1.00 96.62 133 LEU A O 1
ATOM 1059 N N . ILE A 1 134 ? 7.095 4.591 8.981 1.00 96.81 134 ILE A N 1
ATOM 1060 C CA . ILE A 1 134 ? 7.743 5.018 7.736 1.00 96.81 134 ILE A CA 1
ATOM 1061 C C . ILE A 1 134 ? 9.206 5.351 8.004 1.00 96.81 134 ILE A C 1
ATOM 1063 O O . ILE A 1 134 ? 10.076 4.827 7.318 1.00 96.81 134 ILE A O 1
ATOM 1067 N N . LYS A 1 135 ? 9.511 6.144 9.037 1.00 96.44 135 LYS A N 1
ATOM 1068 C CA . LYS A 1 135 ? 10.899 6.498 9.371 1.00 96.44 135 LYS A CA 1
ATOM 1069 C C . LYS A 1 135 ? 11.753 5.308 9.802 1.00 96.44 135 LYS A C 1
ATOM 1071 O O . LYS A 1 135 ? 12.954 5.316 9.552 1.00 96.44 135 LYS A O 1
ATOM 1076 N N . LYS A 1 136 ? 11.150 4.271 10.386 1.00 96.12 136 LYS A N 1
ATOM 1077 C CA . LYS A 1 136 ? 11.842 3.021 10.731 1.00 96.12 136 LYS A CA 1
ATOM 1078 C C . LYS A 1 136 ? 12.345 2.264 9.494 1.00 96.12 136 LYS A C 1
ATOM 1080 O O . LYS A 1 136 ? 13.435 1.705 9.547 1.00 96.12 136 LYS A O 1
ATOM 1085 N N . TYR A 1 137 ? 11.572 2.227 8.405 1.00 94.75 137 TYR A N 1
ATOM 1086 C CA . TYR A 1 137 ? 11.912 1.449 7.199 1.00 94.75 137 TYR A CA 1
ATOM 1087 C C . TYR A 1 137 ? 12.488 2.289 6.055 1.00 94.75 137 TYR A C 1
ATOM 1089 O O . TYR A 1 137 ? 13.266 1.780 5.252 1.00 94.75 137 TYR A O 1
ATOM 1097 N N . LEU A 1 138 ? 12.130 3.570 5.991 1.00 93.88 138 LEU A N 1
ATOM 1098 C CA . LEU A 1 138 ? 12.492 4.532 4.952 1.00 93.88 138 LEU A CA 1
ATOM 1099 C C . LEU A 1 138 ? 12.988 5.840 5.611 1.00 93.88 138 LEU A C 1
ATOM 1101 O O . LEU A 1 138 ? 12.322 6.875 5.509 1.00 93.88 138 LEU A O 1
ATOM 1105 N N . PRO A 1 139 ? 14.137 5.828 6.316 1.00 93.69 139 PRO A N 1
ATOM 1106 C CA . PRO A 1 139 ? 14.584 6.955 7.149 1.00 9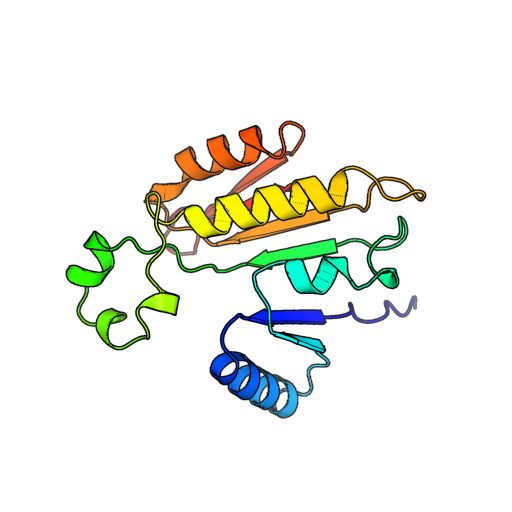3.69 139 PRO A CA 1
ATOM 1107 C C . PRO A 1 139 ? 14.762 8.270 6.372 1.00 93.69 139 PRO A C 1
ATOM 1109 O O . PRO A 1 139 ? 14.369 9.337 6.855 1.00 93.69 139 PRO A O 1
ATOM 1112 N N . GLU A 1 140 ? 15.255 8.171 5.137 1.00 91.44 140 GLU A N 1
ATOM 1113 C CA . GLU A 1 140 ? 15.542 9.306 4.247 1.00 91.44 140 GLU A CA 1
ATOM 1114 C C . GLU A 1 140 ? 14.302 9.875 3.538 1.00 91.44 140 GLU A C 1
ATOM 1116 O O . GLU A 1 140 ? 14.402 10.892 2.858 1.00 91.44 140 GLU A O 1
ATOM 1121 N N . SER A 1 141 ? 13.136 9.234 3.669 1.00 92.69 141 SER A N 1
ATOM 1122 C CA . SER A 1 141 ? 11.929 9.656 2.948 1.00 92.69 141 SER A CA 1
ATOM 1123 C C . SER A 1 141 ? 11.360 10.974 3.471 1.00 92.69 141 SER A C 1
ATOM 1125 O O . SER A 1 141 ? 11.391 11.250 4.675 1.00 92.69 141 SER A O 1
ATOM 1127 N N . ASN A 1 142 ? 10.776 11.778 2.589 1.00 95.94 142 ASN A N 1
ATOM 1128 C CA . ASN A 1 142 ? 9.948 12.907 2.997 1.00 95.94 142 ASN A CA 1
ATOM 1129 C C . ASN A 1 142 ? 8.501 12.447 3.216 1.00 95.94 142 ASN A C 1
ATOM 1131 O O . ASN A 1 142 ? 7.963 11.701 2.400 1.00 95.94 142 ASN A O 1
ATOM 1135 N N . ILE A 1 143 ? 7.867 12.917 4.294 1.00 97.94 143 ILE A N 1
ATOM 1136 C CA . ILE A 1 143 ? 6.502 12.527 4.670 1.00 97.94 143 ILE A CA 1
ATOM 1137 C C . ILE A 1 143 ? 5.604 13.762 4.661 1.00 97.94 143 ILE A C 1
ATOM 1139 O O . ILE A 1 143 ? 5.862 14.728 5.376 1.00 97.94 143 ILE A O 1
ATOM 1143 N N . GLU A 1 144 ? 4.520 13.710 3.895 1.00 98.31 144 GLU A N 1
ATOM 1144 C CA . GLU A 1 144 ? 3.463 14.723 3.875 1.00 98.31 144 GLU A CA 1
ATOM 1145 C C . GLU A 1 144 ? 2.130 14.071 4.263 1.00 98.31 144 GLU A C 1
ATOM 1147 O O . GLU A 1 144 ? 1.841 12.952 3.845 1.00 98.31 144 GLU A O 1
ATOM 1152 N N . VAL A 1 145 ? 1.312 14.757 5.065 1.00 98.12 145 VAL A N 1
ATOM 1153 C CA . VAL A 1 145 ? -0.032 14.289 5.438 1.00 98.12 145 VAL A CA 1
ATOM 1154 C C . VAL A 1 145 ? -1.060 15.273 4.906 1.00 98.12 145 VAL A C 1
ATOM 1156 O O . VAL A 1 145 ? -0.977 16.470 5.180 1.00 98.12 145 VAL A O 1
ATOM 1159 N N . LYS A 1 146 ? -2.032 14.764 4.149 1.00 98.19 146 LYS A N 1
ATOM 1160 C CA . LYS A 1 146 ? -3.149 15.536 3.610 1.00 98.19 146 LYS A CA 1
ATOM 1161 C C . LYS A 1 146 ? -4.460 15.131 4.263 1.00 98.19 146 LYS A C 1
ATOM 1163 O O . LYS A 1 146 ? -4.697 13.962 4.579 1.00 98.19 146 LYS A O 1
ATOM 1168 N N . LYS A 1 147 ? -5.309 16.140 4.428 1.00 97.88 147 LYS A N 1
ATOM 1169 C CA . LYS A 1 147 ? -6.654 16.004 4.972 1.00 97.88 147 LYS A CA 1
ATOM 1170 C C . LYS A 1 147 ? -7.663 15.705 3.866 1.00 97.88 147 LYS A C 1
ATOM 1172 O O . LYS A 1 147 ? -7.487 16.164 2.737 1.00 97.88 147 LYS A O 1
ATOM 1177 N N . ASP A 1 148 ? -8.706 14.954 4.195 1.00 96.31 148 ASP A N 1
ATOM 1178 C CA . ASP A 1 148 ? -9.893 14.817 3.352 1.00 96.31 148 ASP A CA 1
ATOM 1179 C C . ASP A 1 148 ? -10.798 16.064 3.434 1.00 96.31 148 ASP A C 1
ATOM 1181 O O . ASP A 1 148 ? -10.493 17.047 4.116 1.00 96.31 148 ASP A O 1
ATOM 1185 N N . LEU A 1 149 ? -11.932 16.036 2.724 1.00 95.12 149 LEU A N 1
ATOM 1186 C CA . LEU A 1 149 ? -12.910 17.133 2.720 1.00 95.12 149 LEU A CA 1
ATOM 1187 C C . LEU A 1 149 ? -13.578 17.359 4.088 1.00 95.12 149 LEU A C 1
ATOM 1189 O O . LEU A 1 149 ? -14.156 18.422 4.303 1.00 95.12 149 LEU A O 1
ATOM 1193 N N . ALA A 1 150 ? -13.493 16.392 5.007 1.00 95.69 150 ALA A N 1
ATOM 1194 C CA . ALA A 1 150 ? -13.973 16.521 6.379 1.00 95.69 150 ALA A CA 1
ATOM 1195 C C . ALA A 1 150 ? -12.899 17.096 7.327 1.00 95.69 150 ALA A C 1
ATOM 1197 O O . ALA A 1 150 ? -13.150 17.250 8.521 1.00 95.69 150 ALA A O 1
ATOM 1198 N N . GLY A 1 151 ? -11.707 17.435 6.818 1.00 96.69 151 GLY A N 1
ATOM 1199 C CA . GLY A 1 151 ? -10.607 17.987 7.612 1.00 96.69 151 GLY A CA 1
ATOM 1200 C C . GLY A 1 151 ? -9.833 16.937 8.417 1.00 96.69 151 GLY A C 1
ATOM 1201 O O . GLY A 1 151 ? -8.999 17.294 9.261 1.00 96.69 151 GLY A O 1
ATOM 1202 N N . LEU A 1 152 ? -10.074 15.652 8.160 1.00 96.56 152 LEU A N 1
ATOM 1203 C CA . LEU A 1 152 ? -9.427 14.546 8.855 1.00 96.56 152 LEU A CA 1
ATOM 1204 C C . LEU A 1 152 ? -8.200 14.075 8.082 1.00 96.56 152 LEU A C 1
ATOM 1206 O O . LEU A 1 152 ? -8.209 14.054 6.854 1.00 96.56 152 LEU A O 1
ATOM 1210 N N . ASP A 1 153 ? -7.140 13.704 8.796 1.00 97.38 153 ASP A N 1
ATOM 1211 C CA . ASP A 1 153 ? -5.939 13.146 8.174 1.00 97.38 153 ASP A CA 1
ATOM 1212 C C . ASP A 1 153 ? -6.302 11.847 7.454 1.00 97.38 153 ASP A C 1
ATOM 1214 O O . ASP A 1 153 ? -6.821 10.921 8.072 1.00 97.38 153 ASP A O 1
ATOM 1218 N N . ARG A 1 154 ? -6.063 11.798 6.142 1.00 96.06 154 ARG A N 1
ATOM 1219 C CA . ARG A 1 154 ? -6.534 10.687 5.307 1.00 96.06 154 ARG A CA 1
ATOM 1220 C C . ARG A 1 154 ? -5.470 10.127 4.392 1.00 96.06 154 ARG A C 1
ATOM 1222 O O . ARG A 1 154 ? -5.515 8.946 4.090 1.00 96.06 154 ARG A O 1
ATOM 1229 N N . LEU A 1 155 ? -4.535 10.953 3.936 1.00 97.31 155 LEU A N 1
ATOM 1230 C CA . LEU A 1 155 ? -3.547 10.549 2.946 1.00 97.31 155 LEU A CA 1
ATOM 1231 C C . LEU A 1 155 ? -2.141 10.853 3.445 1.00 97.31 155 LEU A C 1
ATOM 1233 O O . LEU A 1 155 ? -1.807 12.010 3.697 1.00 97.31 155 LEU A O 1
ATOM 1237 N N . VAL A 1 156 ? -1.305 9.824 3.518 1.00 97.94 156 VAL A N 1
ATOM 1238 C CA . VAL A 1 156 ? 0.133 9.945 3.746 1.00 97.94 156 VAL A CA 1
ATOM 1239 C C . VAL A 1 156 ? 0.858 9.803 2.416 1.00 97.94 156 VAL A C 1
ATOM 1241 O O . VAL A 1 156 ? 0.662 8.833 1.687 1.00 97.94 156 VAL A O 1
ATOM 1244 N N . ILE A 1 157 ? 1.705 10.776 2.102 1.00 98.12 157 ILE A N 1
ATOM 1245 C CA . ILE A 1 157 ? 2.541 10.793 0.906 1.00 98.12 157 ILE A CA 1
ATOM 1246 C C . ILE A 1 157 ? 3.991 10.595 1.337 1.00 98.12 157 ILE A C 1
ATOM 1248 O O . ILE A 1 157 ? 4.488 11.325 2.195 1.00 98.12 157 ILE A O 1
ATOM 1252 N N . ILE A 1 158 ? 4.658 9.624 0.719 1.00 96.81 158 ILE A N 1
ATOM 1253 C CA . ILE A 1 158 ? 6.070 9.300 0.925 1.00 96.81 158 ILE A CA 1
ATOM 1254 C C . ILE A 1 158 ? 6.808 9.584 -0.382 1.00 96.81 158 ILE A C 1
ATOM 1256 O O . ILE A 1 158 ? 6.386 9.089 -1.430 1.00 96.81 158 ILE A O 1
ATOM 1260 N N . LYS A 1 159 ? 7.882 10.373 -0.313 1.00 91.19 159 LYS A N 1
ATOM 1261 C CA . LYS A 1 159 ? 8.775 10.701 -1.437 1.00 91.19 159 LYS A CA 1
ATOM 1262 C C . LYS A 1 159 ? 10.223 10.379 -1.101 1.00 91.19 159 LYS A C 1
ATOM 1264 O O . LYS A 1 159 ? 10.570 10.478 0.101 1.00 91.19 159 LYS A O 1
#

pLDDT: mean 84.84, std 14.43, range [42.97, 98.31]

Foldseek 3Di:
DPPPPPDAAEAEDQDPVVQVVVVVVCVVVVHHYHYYHDQACPVVVVVVVCLAQVDAAEAEDAAQQADPVRCVVDPVNVVDDCRRHHDPPNSCNSVLVNLQVVLVSQPDDVRHGHHYKYKYFHFLVCVVVSVVSNCVRPVPWDWDWDADPVRGTTIIMTD